Protein AF-A0A7C6MU11-F1 (afdb_monomer_lite)

Structure (mmCIF, N/CA/C/O backbone):
data_AF-A0A7C6MU11-F1
#
_entry.id   AF-A0A7C6MU11-F1
#
loop_
_atom_site.group_PDB
_atom_site.id
_atom_site.type_symbol
_atom_site.label_atom_id
_atom_site.label_alt_id
_atom_site.label_comp_id
_atom_site.label_asym_id
_atom_site.label_entity_id
_atom_site.label_seq_id
_atom_site.pdbx_PDB_ins_code
_atom_site.Cartn_x
_atom_site.Cartn_y
_atom_site.Cartn_z
_atom_site.occupancy
_atom_site.B_iso_or_equiv
_atom_site.auth_seq_id
_atom_site.auth_comp_id
_atom_site.auth_asym_id
_atom_site.auth_atom_id
_atom_site.pdbx_PDB_model_num
ATOM 1 N N . GLN A 1 1 ? -7.718 -8.331 -12.216 1.00 39.72 1 GLN A N 1
ATOM 2 C CA . GLN A 1 1 ? -6.661 -7.577 -12.926 1.00 39.72 1 GLN A CA 1
ATOM 3 C C . GLN A 1 1 ? -6.165 -6.482 -11.993 1.00 39.72 1 GLN A C 1
ATOM 5 O O . GLN A 1 1 ? -6.874 -5.500 -11.806 1.00 39.72 1 GLN A O 1
ATOM 10 N N . ASN A 1 2 ? -5.013 -6.703 -11.349 1.00 50.19 2 ASN A N 1
ATOM 11 C CA . ASN A 1 2 ? -4.431 -5.804 -10.348 1.00 50.19 2 ASN A CA 1
ATOM 12 C C . ASN A 1 2 ? -4.031 -4.484 -11.009 1.00 50.19 2 ASN A C 1
ATOM 14 O O . ASN A 1 2 ? -2.943 -4.346 -11.565 1.00 50.19 2 ASN A O 1
ATOM 18 N N . HIS A 1 3 ? -4.959 -3.533 -11.008 1.00 53.59 3 HIS A N 1
ATOM 19 C CA . HIS A 1 3 ? -4.717 -2.199 -11.518 1.00 53.59 3 HIS A CA 1
ATOM 20 C C . HIS A 1 3 ? -3.721 -1.501 -10.586 1.00 53.59 3 HIS A C 1
ATOM 22 O O . HIS A 1 3 ? -3.993 -1.326 -9.402 1.00 53.59 3 HIS A O 1
ATOM 28 N N . ARG A 1 4 ? -2.587 -1.071 -11.153 1.00 64.44 4 ARG A N 1
ATOM 29 C CA . ARG A 1 4 ? -1.686 -0.051 -10.581 1.00 64.44 4 ARG A CA 1
ATOM 30 C C . ARG A 1 4 ? -0.787 -0.483 -9.408 1.00 64.44 4 ARG A C 1
ATOM 32 O O . ARG A 1 4 ? -0.344 0.358 -8.639 1.00 64.44 4 ARG A O 1
ATOM 39 N N . GLY A 1 5 ? -0.468 -1.774 -9.295 1.00 79.06 5 GLY A N 1
ATOM 40 C CA . GLY A 1 5 ? 0.611 -2.240 -8.410 1.00 79.06 5 GLY A CA 1
ATOM 41 C C . GLY A 1 5 ? 0.220 -2.494 -6.951 1.00 79.06 5 GLY A C 1
ATOM 42 O O . GLY A 1 5 ? 1.090 -2.819 -6.157 1.00 79.06 5 GLY A O 1
ATOM 43 N N . ILE A 1 6 ? -1.053 -2.423 -6.558 1.00 87.69 6 ILE A N 1
ATOM 44 C CA . ILE A 1 6 ? -1.453 -2.806 -5.192 1.00 87.69 6 ILE A CA 1
ATOM 45 C C . ILE A 1 6 ? -1.328 -4.325 -5.011 1.00 87.69 6 ILE A C 1
ATOM 47 O O . ILE A 1 6 ? -1.925 -5.097 -5.761 1.00 87.69 6 ILE 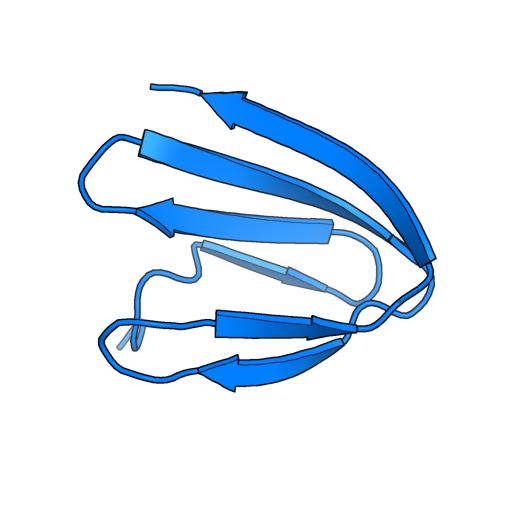A O 1
ATOM 51 N N . ILE A 1 7 ? -0.566 -4.741 -3.999 1.00 88.56 7 ILE A N 1
ATOM 52 C CA . ILE A 1 7 ? -0.401 -6.140 -3.578 1.00 88.56 7 ILE A CA 1
ATOM 53 C C . ILE A 1 7 ? -1.394 -6.475 -2.457 1.00 88.56 7 ILE A C 1
ATOM 55 O O . ILE A 1 7 ? -1.985 -7.549 -2.451 1.00 88.56 7 ILE A O 1
ATOM 59 N N . GLU A 1 8 ? -1.562 -5.564 -1.498 1.00 89.38 8 GLU A N 1
ATOM 60 C CA . GLU A 1 8 ? -2.423 -5.734 -0.325 1.00 89.38 8 GLU A CA 1
ATOM 61 C C . GLU A 1 8 ? -3.015 -4.381 0.063 1.00 89.38 8 GLU A C 1
ATOM 63 O O . GLU A 1 8 ? -2.309 -3.370 0.062 1.00 89.38 8 GLU A O 1
ATOM 68 N N . TYR A 1 9 ? -4.299 -4.363 0.411 1.00 91.25 9 TYR A N 1
ATOM 69 C CA . TYR A 1 9 ? -4.967 -3.172 0.913 1.00 91.25 9 TYR A CA 1
ATOM 70 C C . TYR A 1 9 ? -6.009 -3.547 1.962 1.00 91.25 9 TYR A C 1
ATOM 72 O O . TYR A 1 9 ? -7.003 -4.211 1.672 1.00 91.25 9 TYR A O 1
ATOM 80 N N . THR A 1 10 ? -5.772 -3.088 3.182 1.00 94.25 10 THR A N 1
ATOM 81 C CA . THR A 1 10 ? -6.713 -3.103 4.297 1.00 94.25 10 THR A CA 1
ATOM 82 C C . THR A 1 10 ? -6.648 -1.753 5.009 1.00 94.25 10 THR A C 1
ATOM 84 O O . THR A 1 10 ? -5.729 -0.962 4.790 1.00 94.25 10 THR A O 1
ATOM 87 N N . SER A 1 11 ? -7.581 -1.500 5.928 1.00 94.00 11 SER A N 1
ATOM 88 C CA . SER A 1 11 ? -7.541 -0.301 6.775 1.00 94.00 11 SER A CA 1
ATOM 89 C C . SER A 1 11 ? -6.314 -0.234 7.696 1.00 94.00 11 SER A C 1
ATOM 91 O O . SER A 1 11 ? -6.063 0.815 8.289 1.00 94.00 11 SER A O 1
ATOM 93 N N . GLN A 1 12 ? -5.557 -1.332 7.822 1.00 97.31 12 GLN A N 1
ATOM 94 C CA . GLN A 1 12 ? -4.416 -1.467 8.730 1.00 97.31 12 GLN A CA 1
ATOM 95 C C . GLN A 1 12 ? -3.079 -1.689 8.020 1.00 97.31 12 GLN A C 1
ATOM 97 O O . GLN A 1 12 ? -2.015 -1.476 8.607 1.00 97.31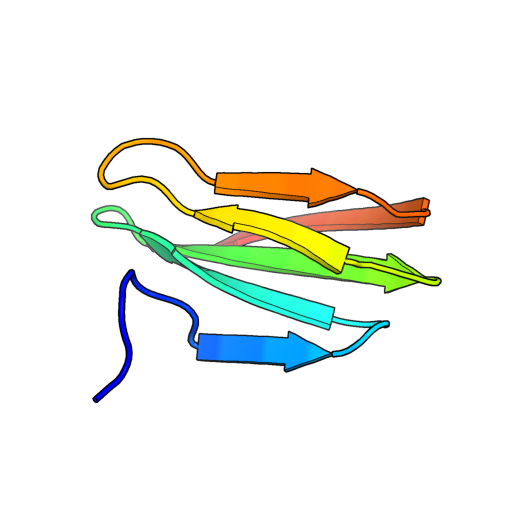 12 GLN A O 1
ATOM 102 N N . ARG A 1 13 ? -3.111 -2.108 6.752 1.00 95.88 13 ARG A N 1
ATOM 103 C CA . ARG A 1 13 ? -1.918 -2.461 5.990 1.00 95.88 13 ARG A CA 1
ATOM 104 C C . ARG A 1 13 ? -2.100 -2.175 4.509 1.00 95.88 13 ARG A C 1
ATOM 106 O O . ARG A 1 13 ? -3.077 -2.610 3.904 1.00 95.88 13 ARG A O 1
ATOM 113 N N . ILE A 1 14 ? -1.127 -1.496 3.913 1.00 94.94 14 ILE A N 1
ATOM 114 C CA . ILE A 1 14 ? -1.072 -1.272 2.467 1.00 94.94 14 ILE A CA 1
ATOM 115 C C . ILE A 1 14 ? 0.278 -1.751 1.950 1.00 94.94 14 ILE A C 1
ATOM 117 O O . ILE A 1 14 ? 1.323 -1.396 2.492 1.00 94.94 14 ILE A O 1
ATOM 121 N N . ARG A 1 15 ? 0.269 -2.558 0.889 1.00 94.44 15 ARG A N 1
ATOM 122 C CA . ARG A 1 15 ? 1.473 -2.969 0.166 1.00 94.44 15 ARG A CA 1
ATOM 123 C C . ARG A 1 15 ? 1.338 -2.617 -1.299 1.00 94.44 15 ARG A C 1
ATOM 125 O O . ARG A 1 15 ? 0.385 -3.036 -1.955 1.00 94.44 15 ARG A O 1
ATOM 132 N N . LEU A 1 16 ? 2.327 -1.901 -1.806 1.00 91.75 16 LEU A N 1
ATOM 133 C CA . LEU A 1 16 ? 2.399 -1.452 -3.185 1.00 91.75 16 LEU A CA 1
ATOM 134 C C . LEU A 1 16 ? 3.658 -2.018 -3.826 1.00 91.75 16 LEU A C 1
ATOM 136 O O . LEU A 1 16 ? 4.727 -1.993 -3.226 1.00 91.75 16 LEU A O 1
ATOM 140 N N . ASN A 1 17 ? 3.524 -2.499 -5.050 1.00 89.56 17 ASN A N 1
ATOM 141 C CA . ASN A 1 17 ? 4.619 -2.803 -5.945 1.00 89.56 17 ASN A CA 1
ATOM 142 C C . ASN A 1 17 ? 4.911 -1.559 -6.785 1.00 89.56 17 ASN A C 1
ATOM 144 O O . ASN A 1 17 ? 4.053 -1.095 -7.538 1.00 89.56 17 ASN A O 1
ATOM 148 N N . SER A 1 18 ? 6.119 -1.037 -6.646 1.00 84.19 18 SER A N 1
ATOM 149 C CA . SER A 1 18 ? 6.692 -0.001 -7.496 1.00 84.19 18 SER A CA 1
ATOM 150 C C . SER A 1 18 ? 7.686 -0.639 -8.466 1.00 84.19 18 SER A C 1
ATOM 152 O O . SER A 1 18 ? 8.115 -1.777 -8.284 1.00 84.19 18 SER A O 1
ATOM 154 N N . THR A 1 19 ? 8.099 0.096 -9.496 1.00 84.19 19 THR A N 1
ATOM 155 C CA . THR A 1 19 ? 9.108 -0.369 -10.463 1.00 84.19 19 THR A CA 1
ATOM 156 C C . THR A 1 19 ? 10.470 -0.656 -9.831 1.00 84.19 19 THR A C 1
ATOM 158 O O . THR A 1 19 ? 11.289 -1.328 -10.448 1.00 84.19 19 THR A O 1
ATOM 161 N N . ILE A 1 20 ? 10.719 -0.150 -8.622 1.00 86.44 20 ILE A N 1
ATOM 162 C CA . ILE A 1 20 ? 11.991 -0.291 -7.904 1.00 86.44 20 ILE A CA 1
ATOM 163 C C . ILE A 1 20 ? 11.921 -1.219 -6.682 1.00 86.44 20 ILE A C 1
ATOM 165 O O . ILE A 1 20 ? 12.946 -1.440 -6.048 1.00 86.44 20 ILE A O 1
ATOM 169 N N . GLY A 1 21 ? 10.744 -1.744 -6.327 1.00 90.75 21 GLY A N 1
ATOM 170 C CA . GLY A 1 21 ? 10.564 -2.578 -5.135 1.00 90.75 21 GLY A CA 1
ATOM 171 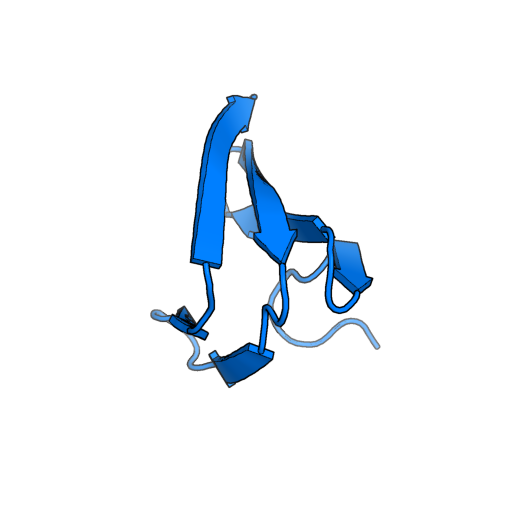C C . GLY A 1 21 ? 9.182 -2.436 -4.498 1.00 90.75 21 GLY A C 1
ATOM 172 O O . GLY A 1 21 ? 8.269 -1.835 -5.064 1.00 90.75 21 GLY A O 1
ATOM 173 N N . ILE A 1 22 ? 9.027 -2.971 -3.289 1.00 93.31 22 ILE A N 1
ATOM 174 C CA . ILE A 1 22 ? 7.770 -3.010 -2.540 1.00 93.31 22 ILE A CA 1
ATOM 175 C C . ILE A 1 22 ? 7.772 -1.957 -1.433 1.00 93.31 22 ILE A C 1
ATOM 177 O O . ILE A 1 22 ? 8.629 -1.965 -0.551 1.00 93.31 22 ILE A O 1
ATOM 181 N N . ILE A 1 23 ? 6.740 -1.118 -1.418 1.00 93.81 23 ILE A N 1
ATOM 182 C CA . ILE A 1 23 ? 6.436 -0.202 -0.317 1.00 93.81 23 ILE A CA 1
ATOM 183 C C . ILE A 1 23 ? 5.415 -0.881 0.597 1.00 93.81 23 ILE A C 1
ATOM 185 O O . ILE A 1 23 ? 4.372 -1.347 0.130 1.00 93.81 23 ILE A O 1
ATOM 189 N N . ARG A 1 24 ? 5.695 -0.946 1.899 1.00 95.06 24 ARG A N 1
ATOM 190 C CA . ARG A 1 24 ? 4.773 -1.430 2.935 1.00 95.06 24 ARG A CA 1
ATOM 191 C C . ARG A 1 24 ? 4.439 -0.291 3.878 1.00 95.06 24 ARG A C 1
ATOM 193 O O . ARG A 1 24 ? 5.325 0.422 4.327 1.00 95.06 24 ARG A O 1
ATOM 200 N N . MET A 1 25 ? 3.163 -0.149 4.190 1.00 95.94 25 MET A N 1
ATOM 201 C CA . MET A 1 25 ? 2.655 0.823 5.145 1.00 95.94 25 MET A CA 1
ATOM 202 C C . MET A 1 25 ? 1.805 0.093 6.177 1.00 95.94 25 MET A C 1
ATOM 204 O O . MET A 1 25 ? 0.966 -0.739 5.813 1.00 95.94 25 MET A O 1
ATOM 208 N N . LEU A 1 26 ? 2.021 0.415 7.449 1.00 97.69 26 LEU A N 1
ATOM 209 C CA . LEU A 1 26 ? 1.211 -0.027 8.580 1.00 97.69 26 LEU A CA 1
ATOM 210 C C . LEU A 1 26 ? 0.584 1.186 9.253 1.00 97.69 26 LEU A C 1
ATOM 212 O O . LEU A 1 26 ? 1.200 2.250 9.336 1.00 97.69 26 LEU A O 1
ATOM 216 N N . GLY A 1 27 ? -0.636 1.021 9.744 1.00 97.31 27 GLY A N 1
ATOM 217 C CA . GLY A 1 27 ? -1.398 2.141 10.267 1.00 97.31 27 GLY A CA 1
ATOM 218 C C . GLY A 1 27 ? -2.809 1.775 10.696 1.00 97.31 27 GLY A C 1
ATOM 219 O O . GLY A 1 27 ? -3.146 0.604 10.851 1.00 97.31 27 GLY A O 1
ATOM 220 N N . ASN A 1 28 ? -3.649 2.792 10.853 1.00 97.38 28 ASN A N 1
ATOM 221 C CA . ASN A 1 28 ? -5.062 2.658 11.194 1.00 97.38 28 ASN A CA 1
ATOM 222 C C . ASN A 1 28 ? -5.891 3.569 10.292 1.00 97.38 28 ASN A C 1
ATOM 224 O O . ASN A 1 28 ? -5.479 4.689 9.979 1.00 97.38 28 ASN A O 1
ATOM 228 N N . ASN A 1 29 ? -7.088 3.109 9.921 1.00 97.38 29 ASN A N 1
ATOM 229 C CA . ASN A 1 29 ? -8.013 3.827 9.040 1.00 97.38 29 ASN A CA 1
ATOM 230 C C . ASN A 1 29 ? -7.344 4.299 7.739 1.00 97.38 29 ASN A C 1
ATOM 232 O O . ASN A 1 29 ? -7.617 5.395 7.254 1.00 97.38 29 ASN A O 1
ATOM 236 N N . MET A 1 30 ? -6.437 3.482 7.198 1.00 96.38 30 MET A N 1
ATOM 237 C CA . MET A 1 30 ? -5.773 3.780 5.939 1.00 96.38 30 MET A CA 1
ATOM 238 C C . MET A 1 30 ? -6.737 3.598 4.770 1.00 96.38 30 MET A C 1
ATOM 240 O O . MET A 1 30 ? -7.402 2.571 4.642 1.00 96.38 30 MET A O 1
ATOM 244 N N . VAL A 1 31 ? -6.790 4.614 3.916 1.00 95.00 31 VAL A N 1
ATOM 245 C CA . VAL A 1 31 ? -7.654 4.693 2.744 1.00 95.00 31 VAL A CA 1
ATOM 246 C C . VAL A 1 31 ? -6.838 5.182 1.561 1.00 95.00 31 VAL A C 1
ATOM 248 O O . VAL A 1 31 ? -6.165 6.211 1.640 1.00 95.00 31 VAL A O 1
ATOM 251 N N . ILE A 1 32 ? -6.924 4.463 0.445 1.00 92.50 32 ILE A N 1
ATOM 252 C CA . ILE A 1 32 ? -6.392 4.934 -0.832 1.00 92.50 32 ILE A CA 1
ATOM 253 C C . ILE A 1 32 ? -7.425 5.890 -1.434 1.00 92.50 32 ILE A C 1
ATOM 255 O O . ILE A 1 32 ? -8.498 5.460 -1.850 1.00 92.50 32 ILE A O 1
ATOM 259 N N . LYS A 1 33 ? -7.120 7.192 -1.442 1.00 93.56 33 LYS A N 1
ATOM 260 C CA . 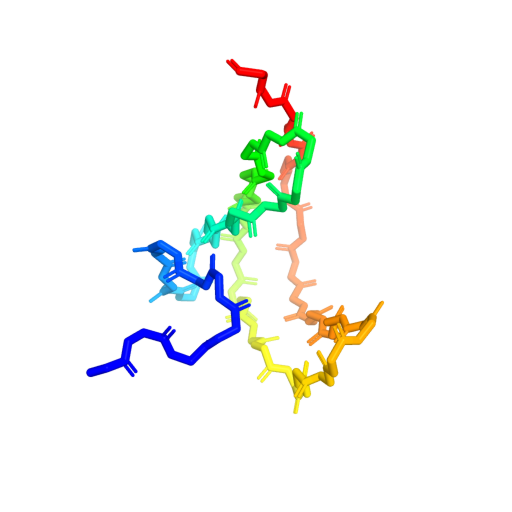LYS A 1 33 ? -8.021 8.227 -1.975 1.00 93.56 33 LYS A CA 1
ATOM 261 C C . LYS A 1 33 ? -8.004 8.283 -3.492 1.00 93.56 33 LYS A C 1
ATOM 263 O O . LYS A 1 33 ? -9.053 8.455 -4.101 1.00 93.56 33 LYS A O 1
ATOM 268 N N . ASN A 1 34 ? -6.819 8.176 -4.083 1.00 89.94 34 ASN A N 1
ATOM 269 C CA . ASN A 1 34 ? -6.661 8.156 -5.526 1.00 89.94 34 ASN A CA 1
ATOM 270 C C . ASN A 1 34 ? -5.449 7.317 -5.924 1.00 89.94 34 ASN A C 1
ATOM 272 O O . ASN A 1 34 ? -4.485 7.193 -5.165 1.00 89.94 34 ASN A O 1
ATOM 276 N N . ILE A 1 35 ? -5.500 6.754 -7.124 1.00 87.69 35 ILE A N 1
ATOM 277 C CA . ILE A 1 35 ? -4.388 6.031 -7.725 1.00 87.69 35 ILE A CA 1
ATOM 278 C C . ILE A 1 35 ? -4.285 6.525 -9.152 1.00 87.69 35 ILE A C 1
ATOM 280 O O . ILE A 1 35 ? -5.142 6.206 -9.961 1.00 87.69 35 ILE A O 1
ATOM 284 N N . GLU A 1 36 ? -3.244 7.261 -9.481 1.00 87.94 36 GLU A N 1
ATOM 285 C CA . GLU A 1 36 ? -2.905 7.650 -10.841 1.00 87.94 36 GLU A CA 1
ATOM 286 C C . GLU A 1 36 ? -1.743 6.807 -11.360 1.00 87.94 36 GLU A C 1
ATOM 288 O O . GLU A 1 36 ? -1.176 5.965 -10.664 1.00 87.94 36 GLU A O 1
ATOM 293 N N . LYS A 1 37 ? -1.399 6.985 -12.634 1.00 81.31 37 LYS A N 1
ATOM 294 C CA . LYS A 1 37 ? -0.334 6.202 -13.272 1.00 81.31 37 LYS A CA 1
ATOM 295 C C . LYS A 1 37 ? 1.055 6.482 -12.674 1.00 81.31 37 LYS A C 1
ATOM 297 O O . LYS A 1 37 ? 1.923 5.620 -12.748 1.00 81.31 37 LYS A O 1
ATOM 302 N N . SER A 1 38 ? 1.252 7.669 -12.104 1.00 84.88 38 SER A N 1
ATOM 303 C CA . SER A 1 38 ? 2.524 8.150 -11.546 1.00 84.88 38 SER A CA 1
ATOM 304 C C . SER A 1 38 ? 2.455 8.507 -10.061 1.00 84.88 38 SER A C 1
ATOM 306 O O . SER A 1 38 ? 3.481 8.834 -9.475 1.00 84.88 38 SER A O 1
ATOM 308 N N . GLU A 1 39 ? 1.269 8.479 -9.453 1.00 86.88 39 GLU A N 1
ATOM 309 C CA . GLU A 1 39 ? 1.050 8.940 -8.082 1.00 86.88 39 GLU A CA 1
ATOM 310 C C . GLU A 1 39 ? -0.013 8.086 -7.394 1.00 86.88 39 GLU A C 1
ATOM 312 O O . GLU A 1 39 ? -0.975 7.654 -8.022 1.00 86.88 39 GLU A O 1
ATOM 317 N N . ILE A 1 40 ? 0.138 7.852 -6.093 1.00 89.50 40 ILE A N 1
ATOM 318 C CA . ILE A 1 40 ? -0.877 7.200 -5.264 1.00 89.50 40 ILE A CA 1
ATOM 319 C C . ILE A 1 40 ? -1.074 8.054 -4.016 1.00 89.50 40 ILE A C 1
ATOM 321 O O . ILE A 1 40 ? -0.116 8.337 -3.301 1.00 89.50 40 ILE A O 1
ATOM 325 N N . THR A 1 41 ? -2.316 8.444 -3.7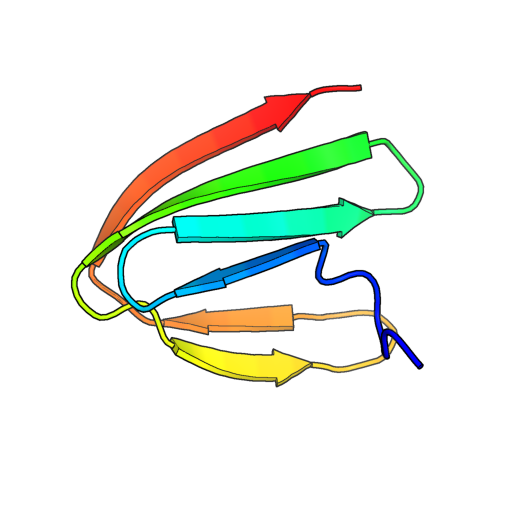33 1.00 93.00 41 THR A N 1
ATOM 326 C CA . THR A 1 41 ? -2.663 9.236 -2.549 1.00 93.00 41 THR A CA 1
ATOM 327 C C . THR A 1 41 ? -3.275 8.339 -1.484 1.00 93.00 41 THR A C 1
ATOM 329 O O . THR A 1 41 ? -4.331 7.736 -1.692 1.00 93.00 41 THR A O 1
ATOM 332 N N . ILE A 1 42 ? -2.642 8.293 -0.313 1.00 94.19 42 ILE A N 1
ATOM 333 C CA . ILE A 1 42 ? -3.071 7.479 0.826 1.00 94.19 42 ILE A CA 1
ATOM 334 C C . ILE A 1 42 ? -3.271 8.386 2.030 1.00 94.19 42 ILE A C 1
ATOM 336 O O . ILE A 1 42 ? -2.436 9.237 2.323 1.00 94.19 42 ILE A O 1
ATOM 340 N N . THR A 1 43 ? -4.380 8.199 2.738 1.00 96.69 43 THR A N 1
ATOM 341 C CA . THR A 1 43 ? -4.698 8.940 3.962 1.00 96.69 43 THR A CA 1
ATOM 342 C C . THR A 1 43 ? -5.029 7.989 5.093 1.00 96.69 43 THR A C 1
ATOM 344 O O . THR A 1 43 ? -5.705 6.993 4.865 1.00 96.69 43 THR A O 1
ATOM 347 N N . GLY A 1 44 ? -4.603 8.311 6.308 1.00 96.31 44 GLY A N 1
ATOM 348 C CA . GLY A 1 44 ? -4.861 7.519 7.505 1.00 96.31 44 GLY A CA 1
ATOM 349 C C . GLY A 1 44 ? -3.901 7.909 8.621 1.00 96.31 44 GLY A C 1
ATOM 350 O O . GLY A 1 44 ? -3.150 8.877 8.489 1.00 96.31 44 GLY A O 1
ATOM 351 N N . CYS A 1 45 ? -3.916 7.149 9.712 1.00 97.44 45 CYS A N 1
ATOM 352 C CA . CYS A 1 45 ? -2.868 7.222 10.721 1.00 97.44 45 CYS A CA 1
ATOM 353 C C . CYS A 1 45 ? -1.744 6.264 10.325 1.00 97.44 45 CYS A C 1
ATOM 355 O O . CYS A 1 45 ? -2.004 5.073 10.165 1.00 97.44 45 CYS A O 1
ATOM 357 N N . PHE A 1 46 ? -0.523 6.769 10.159 1.00 97.00 46 PHE A N 1
ATOM 358 C CA . PHE A 1 46 ? 0.633 5.966 9.763 1.00 97.00 46 PHE A CA 1
ATOM 359 C C . PHE A 1 4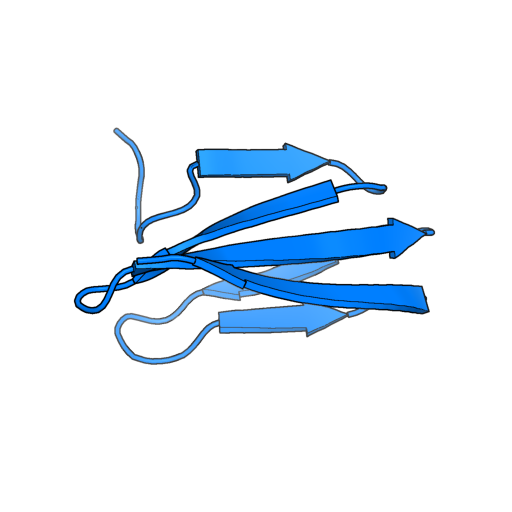6 ? 1.478 5.613 10.987 1.00 97.00 46 PHE A C 1
ATOM 361 O O . PHE A 1 46 ? 1.872 6.494 11.747 1.00 97.00 46 PHE A O 1
ATOM 368 N N . ILE A 1 47 ? 1.761 4.324 11.153 1.00 98.06 47 ILE A N 1
ATOM 369 C CA . ILE A 1 47 ? 2.645 3.792 12.196 1.00 98.06 47 ILE A CA 1
ATOM 370 C C . ILE A 1 47 ? 4.041 3.560 11.622 1.00 98.06 47 ILE A C 1
ATOM 372 O O . ILE A 1 47 ? 5.031 3.964 12.224 1.00 98.06 47 ILE A O 1
ATOM 376 N N . SER A 1 48 ? 4.132 2.921 10.455 1.00 97.38 48 SER A N 1
ATOM 377 C CA . SER A 1 48 ? 5.412 2.701 9.787 1.00 97.38 48 SER A CA 1
ATOM 378 C C . SER A 1 48 ? 5.270 2.686 8.273 1.00 97.38 48 SER A C 1
ATOM 380 O O . SER A 1 48 ? 4.223 2.334 7.721 1.00 97.38 48 SER A O 1
ATOM 382 N N . ILE A 1 49 ? 6.355 3.083 7.612 1.00 95.56 49 ILE A N 1
ATOM 383 C CA . ILE A 1 49 ? 6.518 3.023 6.165 1.00 95.56 49 ILE A CA 1
ATOM 384 C C . ILE A 1 49 ? 7.881 2.395 5.898 1.00 95.56 49 ILE A C 1
ATOM 386 O O . ILE A 1 49 ? 8.902 2.880 6.380 1.00 95.56 49 ILE A O 1
ATOM 390 N N . GLU A 1 50 ? 7.886 1.311 5.135 1.00 95.94 50 GLU A N 1
ATOM 391 C CA . GLU A 1 50 ? 9.074 0.530 4.813 1.00 95.94 50 GLU A CA 1
ATOM 392 C C . GLU A 1 50 ? 9.180 0.324 3.309 1.00 95.94 50 GLU A C 1
ATOM 394 O O . GLU A 1 50 ? 8.182 0.147 2.604 1.00 95.94 50 GLU A O 1
ATOM 399 N N . PHE A 1 51 ? 10.414 0.275 2.829 1.00 94.19 51 PHE A N 1
ATOM 400 C CA . PHE A 1 51 ? 10.734 -0.057 1.453 1.00 94.19 51 PHE A CA 1
ATOM 401 C C . PHE A 1 51 ? 11.627 -1.296 1.430 1.00 94.19 51 PHE A C 1
ATOM 403 O O . PHE A 1 51 ? 12.627 -1.348 2.144 1.00 94.19 51 PHE A O 1
ATOM 410 N N . THR A 1 52 ? 11.272 -2.292 0.616 1.00 90.56 52 THR A N 1
ATOM 411 C CA . THR A 1 52 ? 12.129 -3.460 0.367 1.00 90.56 52 THR A CA 1
ATOM 412 C C . THR A 1 52 ? 12.286 -3.683 -1.125 1.00 90.56 52 THR A C 1
ATOM 414 O O . THR A 1 52 ? 11.292 -3.646 -1.850 1.00 90.56 52 THR A O 1
ATOM 417 N N . GLN A 1 53 ? 13.502 -3.989 -1.556 1.00 80.81 53 GLN A N 1
ATOM 418 C CA . GLN A 1 53 ? 13.788 -4.425 -2.919 1.00 80.81 53 GLN A CA 1
ATOM 419 C C . GLN A 1 53 ? 13.451 -5.906 -3.114 1.00 80.81 53 GLN A C 1
ATOM 421 O O . GLN A 1 53 ? 13.636 -6.678 -2.145 1.00 80.81 53 GLN A O 1
#

Sequence (53 aa):
QNHRGIIEYTSQRIRLNSTIGIIRMLGNNMVIKNIEKSEITITGCFISIEFTQ

Secondary structure (DSSP, 8-state):
--GGGEEEE-SSEEEEEETTEEEEEEEEEEEEEEE-SS-EEEEEEEEEEEEE-

Radius of gyration: 10.43 Å; chains: 1; bounding box: 22×17×26 Å

Foldseek 3Di:
DPPQAWPDDDQAWTWGDDPVFIKIWGFHRKDFPDGDNPDTDIDHGTDDIDTDD

pLDDT: mean 89.1, std 11.85, range [39.72, 98.06]